Protein AF-A0A3M3A6K7-F1 (afdb_monomer)

Sequence (88 aa):
MAAAQDQSLRVAADLQNVRRRAEQDVEKAHKFALEKFAGDLLPIIDSLERGLDLSNPDDESIRPMREGIELTLKMFQDTLKRYQLEAI

Foldseek 3Di:
DVVVVVVVVVVVVVVVVVVVVVVVVVVVCVLCVCVVVVVVCVVVLVVLVVVLVPDDCPDPVCVVVSVVSVVVSVVVQVVCVVVVHDDD

Radius of gyration: 25.83 Å; Cα contacts (8 Å, |Δi|>4): 16; chains: 1; bounding box: 55×18×73 Å

Structure (mmCIF, N/CA/C/O backbone):
data_AF-A0A3M3A6K7-F1
#
_entry.id   AF-A0A3M3A6K7-F1
#
loop_
_atom_site.group_PDB
_atom_site.id
_atom_site.type_symbol
_atom_site.label_atom_id
_atom_site.label_alt_id
_atom_site.label_comp_id
_atom_site.label_asym_id
_atom_site.label_entity_id
_atom_site.label_seq_id
_atom_site.pdbx_PDB_ins_code
_atom_site.Cartn_x
_atom_site.Cartn_y
_atom_site.Cartn_z
_atom_site.occupancy
_atom_site.B_iso_or_equiv
_atom_site.auth_seq_id
_atom_site.auth_comp_id
_atom_site.auth_asym_id
_atom_site.auth_atom_id
_atom_site.pdbx_PDB_model_num
ATOM 1 N N . MET A 1 1 ? -33.861 4.208 49.344 1.00 63.94 1 MET A N 1
ATOM 2 C CA . MET A 1 1 ? -32.380 4.216 49.412 1.00 63.94 1 MET A CA 1
ATOM 3 C C . MET A 1 1 ? -31.760 3.116 48.547 1.00 63.94 1 MET A C 1
ATOM 5 O O . MET A 1 1 ? -30.935 3.455 47.713 1.00 63.94 1 MET A O 1
ATOM 9 N N . ALA A 1 2 ? -32.206 1.854 48.636 1.00 75.56 2 ALA A N 1
ATOM 10 C CA . ALA A 1 2 ? -31.670 0.748 47.821 1.00 75.56 2 ALA A CA 1
ATOM 11 C C . ALA A 1 2 ? -31.778 0.952 46.290 1.00 75.56 2 ALA A C 1
ATOM 13 O O . ALA A 1 2 ? -30.808 0.733 45.576 1.00 75.56 2 ALA A O 1
ATOM 14 N N . ALA A 1 3 ? -32.910 1.457 45.783 1.00 81.44 3 ALA A N 1
ATOM 15 C CA . ALA A 1 3 ? -33.093 1.699 44.344 1.00 81.44 3 ALA A CA 1
ATOM 16 C C . ALA A 1 3 ? -32.132 2.759 43.762 1.00 81.44 3 ALA A C 1
ATOM 18 O O . ALA A 1 3 ? -31.674 2.623 42.635 1.00 81.44 3 ALA A O 1
ATOM 19 N N . ALA A 1 4 ? -31.781 3.789 44.541 1.00 83.19 4 ALA A N 1
ATOM 20 C CA . ALA A 1 4 ? -30.845 4.832 44.112 1.00 83.19 4 ALA A CA 1
ATOM 21 C C . ALA A 1 4 ? -29.390 4.330 44.086 1.00 83.19 4 ALA A C 1
ATOM 23 O O . ALA A 1 4 ? -28.602 4.756 43.242 1.00 83.19 4 ALA A O 1
ATOM 24 N N . GLN A 1 5 ? -29.039 3.401 44.984 1.00 85.19 5 GLN A N 1
ATOM 25 C CA . GLN A 1 5 ? -27.736 2.735 44.986 1.00 85.19 5 GLN A CA 1
ATOM 26 C C . GLN A 1 5 ? -27.611 1.742 43.822 1.00 85.19 5 GLN A C 1
ATOM 28 O O . GLN A 1 5 ? -26.594 1.771 43.136 1.00 85.19 5 GLN A O 1
ATOM 33 N N . ASP A 1 6 ? -28.648 0.940 43.544 1.00 88.19 6 ASP A N 1
ATOM 34 C CA . ASP A 1 6 ? -28.685 0.056 42.364 1.00 88.19 6 ASP A CA 1
ATOM 35 C C . ASP A 1 6 ? -28.569 0.858 41.062 1.00 88.19 6 ASP A C 1
ATOM 37 O O . ASP A 1 6 ? -27.761 0.538 40.192 1.00 88.19 6 ASP A O 1
ATOM 41 N N . GLN A 1 7 ? -29.304 1.970 40.963 1.00 90.06 7 GLN A N 1
ATOM 42 C CA . GLN A 1 7 ? -29.227 2.865 39.812 1.00 90.06 7 GLN A CA 1
ATOM 43 C C . GLN A 1 7 ? -27.831 3.479 39.653 1.00 90.06 7 GLN A C 1
ATOM 45 O O . GLN A 1 7 ? -27.297 3.497 38.548 1.00 90.06 7 GLN A O 1
ATOM 50 N N . SER A 1 8 ? -27.212 3.936 40.745 1.00 89.50 8 SER A N 1
ATOM 51 C CA . SER A 1 8 ? -25.851 4.492 40.718 1.00 89.50 8 SER A CA 1
ATOM 52 C C . SER A 1 8 ? -24.810 3.455 40.284 1.00 89.50 8 SER A C 1
ATOM 54 O O . SER A 1 8 ? -23.943 3.762 39.469 1.00 89.50 8 SER A O 1
ATOM 56 N N . LEU A 1 9 ? -24.914 2.217 40.780 1.00 90.62 9 LEU A N 1
ATOM 57 C CA . LEU A 1 9 ? -24.041 1.105 40.390 1.00 90.62 9 LEU A CA 1
ATOM 58 C C . LEU A 1 9 ? -24.206 0.746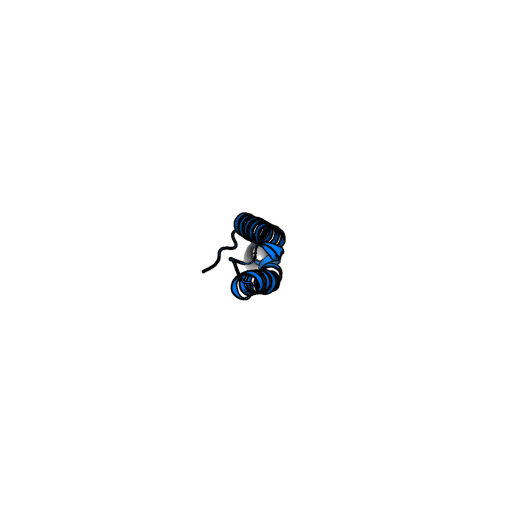 38.912 1.00 90.62 9 LEU A C 1
ATOM 60 O O . LEU A 1 9 ? -23.213 0.534 38.217 1.00 90.62 9 LEU A O 1
ATOM 64 N N . ARG A 1 10 ? -25.447 0.722 38.417 1.00 91.44 10 ARG A N 1
ATOM 65 C CA . ARG A 1 10 ? -25.737 0.427 37.012 1.00 91.44 10 ARG A CA 1
ATOM 66 C C . ARG A 1 10 ? -25.190 1.514 36.088 1.00 91.44 10 ARG A C 1
ATOM 68 O O . ARG A 1 10 ? -24.498 1.195 35.130 1.00 91.44 10 ARG A O 1
ATOM 75 N N . VAL A 1 11 ? -25.385 2.787 36.438 1.00 92.75 11 VAL A N 1
ATOM 76 C CA . VAL A 1 11 ? -24.807 3.921 35.697 1.00 92.75 11 VAL A CA 1
ATOM 77 C C . VAL A 1 11 ? -23.277 3.869 35.703 1.00 92.75 11 VAL A C 1
ATOM 79 O O . VAL A 1 11 ? -22.654 4.089 34.667 1.00 92.75 11 VAL A O 1
ATOM 82 N N . ALA A 1 12 ? -22.650 3.535 36.834 1.00 92.88 12 ALA A N 1
ATOM 83 C CA . ALA A 1 12 ? -21.198 3.374 36.904 1.00 92.88 12 ALA A CA 1
ATOM 84 C C . ALA A 1 12 ? -20.694 2.235 35.996 1.00 92.88 12 ALA A C 1
ATOM 86 O O . ALA A 1 12 ? -19.684 2.397 35.307 1.00 92.88 12 ALA A O 1
ATOM 87 N N . ALA A 1 13 ? -21.415 1.112 35.951 1.00 93.94 13 ALA A N 1
ATOM 88 C CA . ALA A 1 13 ? -21.106 -0.004 35.061 1.00 93.94 13 ALA A CA 1
ATOM 89 C C . ALA A 1 13 ? -21.275 0.373 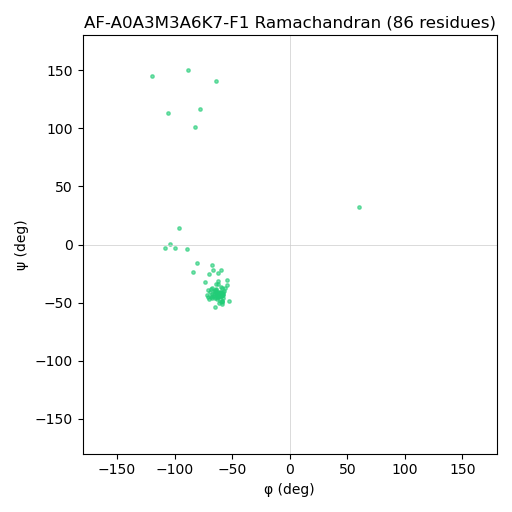33.577 1.00 93.94 13 ALA A C 1
ATOM 91 O O . ALA A 1 13 ? -20.404 0.063 32.761 1.00 93.94 13 ALA A O 1
ATOM 92 N N . ASP A 1 14 ? -22.344 1.092 33.227 1.00 94.69 14 ASP A N 1
ATOM 93 C CA . ASP A 1 14 ? -22.584 1.575 31.864 1.00 94.69 14 ASP A CA 1
ATOM 94 C C . ASP A 1 14 ? -21.478 2.537 31.413 1.00 94.69 14 ASP A C 1
ATOM 96 O O . ASP A 1 14 ? -20.927 2.382 30.321 1.00 94.69 14 ASP A O 1
ATOM 100 N N . LEU A 1 15 ? -21.066 3.468 32.281 1.00 95.00 15 LEU A N 1
ATOM 101 C CA . LEU A 1 15 ? -19.944 4.374 32.020 1.00 95.00 15 LEU A CA 1
ATOM 102 C C . LEU A 1 15 ? -18.630 3.615 31.800 1.00 95.00 15 LEU A C 1
ATOM 104 O O . LEU A 1 15 ? -17.883 3.930 30.872 1.00 95.00 15 LEU A O 1
ATOM 108 N N . GLN A 1 16 ? -18.350 2.590 32.609 1.00 95.88 16 GLN A N 1
ATOM 109 C CA . GLN A 1 16 ? -17.156 1.761 32.439 1.00 95.88 16 GLN A CA 1
ATOM 110 C C . GLN A 1 16 ? -17.181 0.990 31.110 1.00 95.88 16 GLN A C 1
ATOM 112 O O . GLN A 1 16 ? -16.152 0.877 30.441 1.00 95.88 16 GLN A O 1
ATOM 117 N N . ASN A 1 17 ? -18.348 0.487 30.701 1.00 96.38 17 ASN A N 1
ATOM 118 C CA . ASN A 1 17 ? -18.516 -0.210 29.428 1.00 96.38 17 ASN A CA 1
ATOM 119 C C . ASN A 1 17 ? -18.334 0.727 28.228 1.00 96.38 17 ASN A C 1
ATOM 121 O O . ASN A 1 17 ? -17.646 0.359 27.275 1.00 96.38 17 ASN A O 1
ATOM 125 N N . VAL A 1 18 ? -18.893 1.939 28.286 1.00 96.25 18 VAL A N 1
ATOM 126 C CA . VAL A 1 18 ? -18.707 2.965 27.247 1.00 96.25 18 VAL A CA 1
ATOM 127 C C . VAL A 1 18 ? -17.239 3.358 27.136 1.00 96.25 18 VAL A C 1
ATOM 129 O O . VAL A 1 18 ? -16.705 3.387 26.030 1.00 96.25 18 VAL A O 1
ATOM 132 N N . ARG A 1 19 ? -16.559 3.584 28.266 1.00 95.75 19 ARG A N 1
ATOM 133 C CA . ARG A 1 19 ? -15.126 3.900 28.281 1.00 95.75 19 ARG A CA 1
ATOM 134 C C . ARG A 1 19 ? -14.292 2.794 27.633 1.00 95.75 19 ARG A C 1
ATOM 136 O O . ARG A 1 19 ? -13.502 3.083 26.742 1.00 95.75 19 ARG A O 1
ATOM 143 N N . ARG A 1 20 ? -14.511 1.533 28.024 1.00 96.19 20 ARG A N 1
ATOM 144 C CA . ARG A 1 20 ? -13.793 0.381 27.450 1.00 96.19 20 ARG A CA 1
ATOM 145 C C . ARG A 1 20 ? -14.025 0.264 25.942 1.00 96.19 20 ARG A C 1
ATOM 147 O O . ARG A 1 20 ? -13.097 -0.038 25.203 1.00 96.19 20 ARG A O 1
ATOM 154 N N . ARG A 1 21 ? -15.259 0.501 25.481 1.00 95.94 21 ARG A N 1
ATOM 155 C CA . ARG A 1 21 ? -15.586 0.490 24.049 1.00 95.94 21 ARG A CA 1
ATOM 156 C C . ARG A 1 21 ? -14.866 1.613 23.303 1.00 95.94 21 ARG A C 1
ATOM 158 O O . ARG A 1 21 ? -14.265 1.347 22.273 1.00 95.94 21 ARG A O 1
ATOM 165 N N . ALA A 1 22 ? -14.873 2.829 23.845 1.00 95.19 22 ALA A N 1
ATOM 166 C CA . ALA A 1 22 ? -14.182 3.962 23.238 1.00 95.19 22 ALA A CA 1
ATOM 167 C C . ALA A 1 22 ? -12.667 3.718 23.123 1.00 95.19 22 ALA A C 1
ATOM 169 O O . ALA A 1 22 ? -12.085 3.994 22.079 1.00 95.19 22 ALA 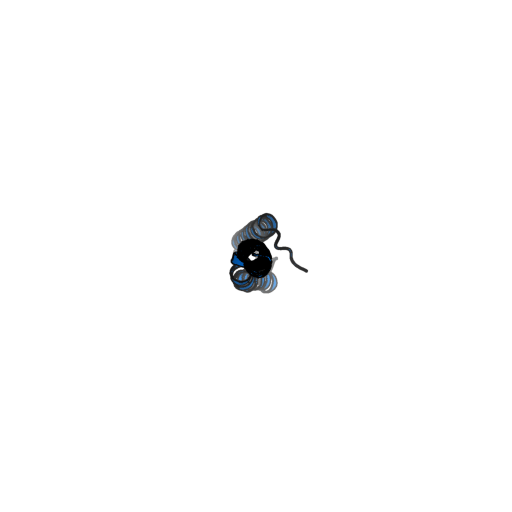A O 1
ATOM 170 N N 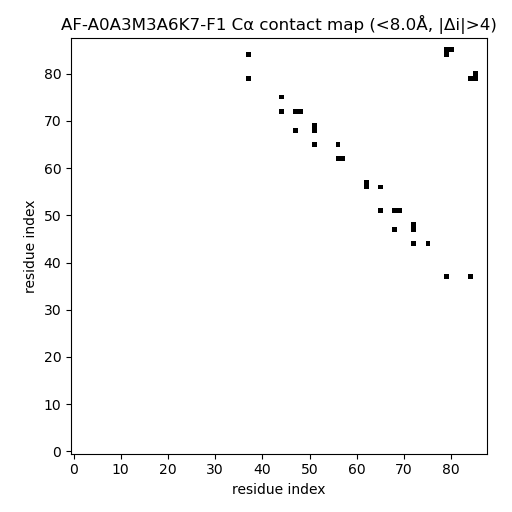. GLU A 1 23 ? -12.039 3.147 24.156 1.00 95.56 23 GLU A N 1
ATOM 171 C CA . GLU A 1 23 ? -10.619 2.765 24.129 1.00 95.56 23 GLU A CA 1
ATOM 172 C C . GLU A 1 23 ? -10.333 1.747 23.006 1.00 95.56 23 GLU A C 1
ATOM 174 O O . GLU A 1 23 ? -9.393 1.932 22.233 1.00 95.56 23 GLU A O 1
ATOM 179 N N . GLN A 1 24 ? -11.190 0.732 22.842 1.00 95.00 24 GLN A N 1
ATOM 180 C CA . GLN A 1 24 ? -11.069 -0.257 21.762 1.00 95.00 24 GLN A CA 1
ATOM 181 C C . GLN A 1 24 ? -11.282 0.339 20.366 1.00 95.00 24 GLN A C 1
ATOM 183 O O . GLN A 1 24 ? -10.597 -0.051 19.421 1.00 95.00 24 GLN A O 1
ATOM 188 N N . ASP A 1 25 ? -12.238 1.252 20.206 1.00 93.31 25 ASP A N 1
ATOM 189 C CA . ASP A 1 25 ? -12.522 1.879 18.913 1.00 93.31 25 ASP A CA 1
ATOM 190 C C . ASP A 1 25 ? -11.373 2.803 18.485 1.00 93.31 25 ASP A C 1
ATOM 192 O O . ASP A 1 25 ? -10.987 2.797 17.317 1.00 93.31 25 ASP A O 1
ATOM 196 N N . VAL A 1 26 ? -10.767 3.528 19.433 1.00 93.12 26 VAL A N 1
ATOM 197 C CA . VAL A 1 26 ? -9.557 4.331 19.199 1.00 93.12 26 VAL A CA 1
ATOM 198 C C . VAL A 1 26 ? -8.383 3.437 18.800 1.00 93.12 26 VAL A C 1
ATOM 200 O O . VAL A 1 26 ? -7.718 3.711 17.803 1.00 93.12 26 VAL A O 1
ATOM 203 N N . GLU A 1 27 ? -8.150 2.339 19.520 1.00 90.12 27 GLU A N 1
ATOM 204 C CA . GLU A 1 27 ? -7.083 1.387 19.192 1.00 90.12 27 GLU A CA 1
ATOM 205 C C . GLU A 1 27 ? -7.262 0.790 17.787 1.00 90.12 27 GLU A C 1
ATOM 207 O O . GLU A 1 27 ? -6.319 0.760 16.994 1.00 90.12 27 GLU A O 1
ATOM 212 N N . LYS A 1 28 ? -8.489 0.385 17.432 1.00 88.44 28 LYS A N 1
ATOM 213 C CA . LYS A 1 28 ? -8.817 -0.093 16.081 1.00 88.44 28 LYS A CA 1
ATOM 214 C C . LYS A 1 28 ? -8.604 0.988 15.031 1.00 88.44 28 LYS A C 1
ATOM 216 O O . LYS A 1 28 ? -8.008 0.702 13.998 1.00 88.44 28 LYS A O 1
ATOM 221 N N . ALA A 1 29 ? -9.062 2.212 15.281 1.00 88.00 29 ALA A N 1
ATOM 222 C CA . ALA A 1 29 ? -8.871 3.318 14.354 1.00 88.00 29 ALA A CA 1
ATOM 223 C C . ALA A 1 29 ? -7.381 3.562 14.096 1.00 88.00 29 ALA A C 1
ATOM 225 O O . ALA A 1 29 ? -6.988 3.682 12.944 1.00 88.00 29 ALA A O 1
ATOM 226 N N . HIS A 1 30 ? -6.535 3.539 15.130 1.00 84.62 30 HIS A N 1
ATOM 227 C CA . HIS A 1 30 ? -5.086 3.641 14.958 1.00 84.62 30 HIS A CA 1
ATOM 228 C C . HIS A 1 30 ? -4.499 2.470 14.170 1.00 84.62 30 HIS A C 1
ATOM 230 O O . HIS A 1 30 ? -3.677 2.690 13.282 1.00 84.62 30 HIS A O 1
ATOM 236 N N . LYS A 1 31 ? -4.932 1.240 14.463 1.00 81.44 31 LYS A N 1
ATOM 237 C CA . LYS A 1 31 ? -4.437 0.037 13.786 1.00 81.44 31 LYS A CA 1
ATOM 238 C C . LYS A 1 31 ? -4.794 0.008 12.297 1.00 81.44 31 LYS A C 1
ATOM 240 O O . LYS A 1 31 ? -3.964 -0.387 11.487 1.00 81.44 31 LYS A O 1
ATOM 245 N N . PHE A 1 32 ? -6.005 0.431 11.939 1.00 83.56 32 PHE A N 1
ATOM 246 C CA . PHE A 1 32 ? -6.536 0.328 10.575 1.00 83.56 32 PHE A CA 1
ATOM 247 C C . PHE A 1 32 ? -6.540 1.659 9.806 1.00 83.56 32 PHE A C 1
ATOM 249 O O . PHE A 1 32 ? -6.926 1.689 8.639 1.00 83.56 32 PHE A O 1
ATOM 256 N N . ALA A 1 33 ? -6.066 2.760 10.405 1.00 84.94 33 ALA A N 1
ATOM 257 C CA . ALA A 1 33 ? -6.021 4.081 9.763 1.00 84.94 33 ALA A CA 1
ATOM 258 C C . ALA A 1 33 ? -5.275 4.075 8.421 1.00 84.94 33 ALA A C 1
ATOM 260 O O . ALA A 1 33 ? -5.644 4.812 7.508 1.00 84.94 33 ALA A O 1
ATOM 261 N N . LEU A 1 34 ? -4.230 3.253 8.305 1.00 83.12 34 LEU A N 1
ATOM 262 C CA . LEU A 1 34 ? -3.388 3.177 7.112 1.00 83.12 34 LEU A CA 1
ATOM 263 C C . LEU A 1 34 ? -3.727 1.999 6.198 1.00 83.12 34 LEU A C 1
ATOM 265 O O . LEU A 1 34 ? -3.138 1.908 5.131 1.00 83.12 34 LEU A O 1
ATOM 269 N N . GLU A 1 35 ? -4.670 1.127 6.563 1.00 86.25 35 GLU A N 1
ATOM 270 C CA . GLU A 1 35 ? -4.961 -0.095 5.800 1.00 86.25 35 GLU A CA 1
ATOM 271 C C . GLU A 1 35 ? -5.429 0.224 4.377 1.00 86.25 35 GLU A C 1
ATOM 273 O O . GLU A 1 35 ? -4.864 -0.268 3.404 1.00 86.25 35 GLU A O 1
ATOM 278 N N . LYS A 1 36 ? -6.415 1.119 4.243 1.00 86.81 36 LYS A N 1
ATOM 279 C CA . LYS A 1 36 ? -6.922 1.526 2.928 1.00 86.81 36 LYS A CA 1
ATOM 280 C C . LYS A 1 36 ? -5.846 2.224 2.096 1.00 86.81 36 LYS A C 1
ATOM 282 O O . LYS A 1 36 ? -5.691 1.924 0.920 1.00 86.81 36 LYS A O 1
ATOM 287 N N . PHE A 1 37 ? -5.091 3.125 2.723 1.00 86.56 37 PHE A N 1
ATOM 288 C CA . PHE A 1 37 ? -4.005 3.842 2.060 1.00 86.56 37 PHE A CA 1
ATOM 289 C C . PHE A 1 37 ? -2.916 2.880 1.568 1.00 86.56 37 PHE A C 1
ATOM 291 O O . PHE A 1 37 ? -2.480 2.979 0.430 1.00 86.56 37 PHE A O 1
ATOM 298 N N . ALA A 1 38 ? -2.521 1.916 2.398 1.00 87.69 38 ALA A N 1
ATOM 299 C CA . ALA A 1 38 ? -1.588 0.860 2.033 1.00 87.69 38 ALA A CA 1
ATOM 300 C C . ALA A 1 38 ? -2.111 -0.013 0.887 1.00 87.69 38 ALA A C 1
ATOM 302 O O . ALA A 1 38 ? -1.354 -0.329 -0.025 1.00 87.69 38 ALA A O 1
ATOM 303 N N . GLY A 1 39 ? -3.400 -0.360 0.908 1.00 88.44 39 GLY A N 1
ATOM 304 C CA . GLY A 1 39 ? -4.054 -1.077 -0.185 1.00 88.44 39 GLY A CA 1
ATOM 305 C C . GLY A 1 39 ? -3.974 -0.318 -1.511 1.00 88.44 39 GLY A C 1
ATOM 306 O O . GLY A 1 39 ? -3.627 -0.910 -2.529 1.00 88.44 39 GLY A O 1
ATOM 307 N N . ASP A 1 40 ? -4.194 0.999 -1.491 1.00 91.50 40 ASP A N 1
ATOM 308 C CA . ASP A 1 40 ? -4.104 1.860 -2.680 1.00 91.50 40 ASP A CA 1
ATOM 309 C C . ASP A 1 40 ? -2.663 1.993 -3.225 1.00 91.50 40 ASP A C 1
ATOM 311 O O . ASP A 1 40 ? -2.467 2.380 -4.378 1.00 91.50 40 ASP A O 1
ATOM 315 N N . LEU A 1 41 ? -1.644 1.655 -2.424 1.00 91.06 41 LEU A N 1
ATOM 316 C CA . LEU A 1 41 ? -0.236 1.648 -2.832 1.00 91.06 41 LEU A CA 1
ATOM 317 C C . LEU A 1 41 ? 0.195 0.349 -3.535 1.00 91.06 41 LEU A C 1
ATOM 319 O O . LEU A 1 41 ? 1.157 0.384 -4.303 1.00 91.06 41 LEU A O 1
ATOM 323 N N . LEU A 1 42 ? -0.496 -0.777 -3.317 1.00 90.44 42 LEU A N 1
ATOM 324 C CA . LEU A 1 42 ? -0.135 -2.072 -3.920 1.00 90.44 42 LEU A CA 1
ATOM 325 C C . LEU A 1 42 ? -0.120 -2.047 -5.460 1.00 90.44 42 LEU A C 1
ATOM 327 O O . LEU A 1 42 ? 0.873 -2.490 -6.035 1.00 90.44 42 LEU A O 1
ATOM 331 N N . PRO A 1 43 ? -1.102 -1.434 -6.156 1.00 94.06 43 PRO A N 1
ATOM 332 C CA . PRO A 1 43 ? -1.074 -1.350 -7.616 1.00 94.06 43 PRO A CA 1
ATOM 333 C C . PRO A 1 43 ? 0.149 -0.610 -8.177 1.00 94.06 43 PRO A C 1
ATOM 335 O O . PRO A 1 43 ? 0.499 -0.794 -9.344 1.00 94.06 43 PRO A O 1
ATOM 338 N N . ILE A 1 44 ? 0.799 0.247 -7.377 1.00 93.69 44 ILE A N 1
ATOM 339 C CA . ILE A 1 44 ? 2.032 0.935 -7.779 1.00 93.69 44 ILE A CA 1
ATOM 340 C C . ILE A 1 44 ? 3.186 -0.068 -7.836 1.00 93.69 44 ILE A C 1
ATOM 342 O O . ILE A 1 44 ? 3.919 -0.073 -8.821 1.00 93.69 44 ILE A O 1
ATOM 346 N N . ILE A 1 45 ? 3.314 -0.936 -6.828 1.00 93.94 45 ILE A N 1
ATOM 347 C CA . ILE A 1 45 ? 4.293 -2.032 -6.821 1.00 93.94 45 ILE A CA 1
ATOM 348 C C . ILE A 1 45 ? 4.056 -2.950 -8.019 1.00 93.94 45 ILE A C 1
ATOM 350 O O . ILE A 1 45 ? 4.973 -3.124 -8.820 1.00 93.94 45 ILE A O 1
ATOM 354 N N . ASP A 1 46 ? 2.817 -3.413 -8.209 1.00 94.31 46 ASP A N 1
ATOM 355 C CA . ASP A 1 46 ? 2.453 -4.294 -9.327 1.00 94.31 46 ASP A CA 1
ATOM 356 C C . ASP A 1 46 ? 2.812 -3.670 -10.685 1.00 94.31 46 ASP A C 1
ATOM 358 O O . ASP A 1 46 ? 3.239 -4.349 -11.620 1.00 94.31 46 ASP A O 1
ATOM 362 N N . SER A 1 47 ? 2.638 -2.350 -10.813 1.00 96.06 47 SER A N 1
ATOM 363 C CA . SER A 1 47 ? 2.964 -1.616 -12.039 1.00 96.06 47 SER A CA 1
ATOM 364 C C . SER A 1 47 ? 4.472 -1.511 -12.273 1.00 96.06 47 SER A C 1
ATOM 366 O O . SER A 1 47 ? 4.912 -1.622 -13.419 1.00 96.06 47 SER A O 1
ATOM 368 N N . LEU A 1 48 ? 5.265 -1.304 -11.216 1.00 95.81 48 LEU A N 1
ATOM 369 C CA . LEU A 1 48 ? 6.728 -1.269 -11.304 1.00 95.81 48 LEU A CA 1
ATOM 370 C C . LEU A 1 48 ? 7.292 -2.650 -11.657 1.00 95.81 48 LEU A C 1
ATOM 372 O O . LEU A 1 48 ? 8.116 -2.751 -12.565 1.00 95.81 48 LEU A O 1
ATOM 376 N N . GLU A 1 49 ? 6.806 -3.704 -10.998 1.00 95.56 49 GLU A N 1
ATOM 377 C CA . GLU A 1 49 ? 7.169 -5.099 -11.282 1.00 95.56 49 GLU A CA 1
ATOM 378 C C . GLU A 1 49 ? 6.825 -5.466 -12.726 1.00 95.56 49 GLU A C 1
ATOM 380 O O . GLU A 1 49 ? 7.692 -5.892 -13.486 1.00 95.56 49 GLU A O 1
ATOM 385 N N . ARG A 1 50 ? 5.601 -5.156 -13.171 1.00 97.00 50 ARG A N 1
ATOM 386 C CA . ARG A 1 50 ? 5.190 -5.369 -14.564 1.00 97.00 50 ARG A CA 1
ATOM 387 C C . ARG A 1 50 ? 6.068 -4.610 -15.562 1.00 97.00 50 ARG A C 1
ATOM 389 O O . ARG A 1 50 ? 6.340 -5.121 -16.646 1.00 97.00 50 ARG A O 1
ATOM 396 N N . GLY A 1 51 ? 6.497 -3.391 -15.236 1.00 95.94 51 GLY A N 1
ATOM 397 C CA . GLY A 1 51 ? 7.413 -2.620 -16.081 1.00 95.94 51 GLY A CA 1
ATOM 398 C C . GLY A 1 51 ? 8.785 -3.285 -16.229 1.00 95.94 51 GLY A C 1
ATOM 399 O O . GLY A 1 51 ? 9.360 -3.290 -17.322 1.00 95.94 51 GLY A O 1
ATOM 400 N N . LEU A 1 52 ? 9.295 -3.887 -15.152 1.00 96.06 52 LEU A N 1
ATOM 401 C CA . LEU A 1 52 ? 10.533 -4.668 -15.173 1.00 96.06 52 LEU A CA 1
ATOM 402 C C . LEU A 1 52 ? 10.372 -5.977 -15.955 1.00 96.06 52 LEU A C 1
ATOM 404 O O . LEU A 1 52 ? 11.259 -6.313 -16.738 1.00 96.06 52 LEU A O 1
ATOM 408 N N . ASP A 1 53 ? 9.243 -6.667 -15.810 1.00 96.31 53 ASP A N 1
ATOM 409 C CA . ASP A 1 53 ? 8.964 -7.927 -16.512 1.00 96.31 53 ASP A CA 1
ATOM 410 C C . ASP A 1 53 ? 8.803 -7.742 -18.026 1.00 96.31 53 ASP A C 1
ATOM 412 O O . ASP A 1 53 ? 9.232 -8.581 -18.816 1.00 96.31 53 ASP A O 1
ATOM 416 N N . LEU A 1 54 ? 8.178 -6.638 -18.449 1.00 96.31 54 LEU A N 1
ATOM 417 C CA . LEU A 1 54 ? 7.943 -6.341 -19.866 1.00 96.31 54 LEU A CA 1
ATOM 418 C C . LEU A 1 54 ? 9.162 -5.749 -20.579 1.00 96.31 54 LEU A C 1
ATOM 420 O O . LEU A 1 54 ? 9.176 -5.687 -21.810 1.00 96.31 54 LEU A O 1
ATOM 424 N N . SER A 1 55 ? 10.163 -5.271 -19.840 1.00 94.56 55 SER A N 1
ATOM 425 C CA . SER A 1 55 ? 11.376 -4.716 -20.439 1.00 94.56 55 SER A CA 1
ATOM 426 C C . SER A 1 55 ? 12.430 -5.798 -20.681 1.00 94.56 55 SER A C 1
ATOM 428 O O . SER A 1 55 ? 12.502 -6.794 -19.968 1.00 94.56 55 SER A O 1
ATOM 430 N N . ASN A 1 56 ? 13.264 -5.603 -21.706 1.00 94.88 56 ASN A N 1
ATOM 431 C CA . ASN A 1 56 ? 14.327 -6.545 -22.045 1.00 94.88 56 ASN A CA 1
ATOM 432 C C . ASN A 1 56 ? 15.531 -6.371 -21.089 1.00 94.88 56 ASN A C 1
ATOM 434 O O . ASN A 1 56 ? 16.153 -5.308 -21.121 1.00 94.88 56 ASN A O 1
ATOM 438 N N . PRO A 1 57 ? 15.896 -7.371 -20.264 1.00 91.75 57 PRO A N 1
ATOM 439 C CA . PRO A 1 57 ? 17.038 -7.264 -19.351 1.00 91.75 57 PRO A CA 1
ATOM 440 C C . PRO A 1 57 ? 18.394 -7.182 -20.073 1.00 91.75 57 PRO A C 1
ATOM 442 O O . PRO A 1 57 ? 19.353 -6.650 -19.512 1.00 91.75 57 PRO A O 1
ATOM 445 N N . ASP A 1 58 ? 18.464 -7.655 -21.319 1.00 94.62 58 ASP A N 1
ATOM 446 C CA . ASP A 1 58 ? 19.694 -7.676 -22.117 1.00 94.62 58 ASP A CA 1
ATOM 447 C C . ASP A 1 58 ? 19.895 -6.391 -22.944 1.00 94.62 58 ASP A C 1
ATOM 449 O O . ASP A 1 58 ? 20.920 -6.226 -23.607 1.00 94.62 58 ASP A O 1
ATOM 453 N N . ASP A 1 59 ? 18.933 -5.461 -22.920 1.00 96.62 59 ASP A N 1
ATOM 454 C CA . ASP A 1 59 ? 19.042 -4.181 -23.622 1.00 96.62 59 ASP A CA 1
ATOM 455 C C . ASP A 1 59 ? 19.847 -3.162 -22.795 1.00 96.62 59 ASP A C 1
ATOM 457 O O . ASP A 1 59 ? 19.358 -2.522 -21.860 1.00 96.62 59 ASP A O 1
ATOM 461 N N . GLU A 1 60 ? 21.113 -2.994 -23.181 1.00 96.25 60 GLU A N 1
ATOM 462 C CA . GLU A 1 60 ? 22.062 -2.040 -22.595 1.00 96.25 60 GLU A CA 1
ATOM 463 C C . GLU A 1 60 ? 21.546 -0.594 -22.575 1.00 96.25 60 GLU A C 1
ATOM 465 O O . GLU A 1 60 ? 21.892 0.173 -21.676 1.00 96.25 60 GLU A O 1
ATOM 470 N N . SER A 1 61 ? 20.702 -0.202 -23.538 1.00 97.38 61 SER A N 1
ATOM 471 C CA . SER A 1 61 ? 20.213 1.177 -23.642 1.00 97.38 61 SER A CA 1
ATOM 472 C C . SER A 1 61 ? 19.248 1.553 -22.515 1.00 97.38 61 SER A C 1
ATOM 474 O O . SER A 1 61 ? 19.155 2.727 -22.149 1.00 97.38 61 SER A O 1
ATOM 476 N N . ILE A 1 62 ? 18.571 0.561 -21.925 1.00 96.50 62 ILE A N 1
ATOM 477 C CA . ILE A 1 62 ? 17.603 0.757 -20.839 1.00 96.50 62 ILE A CA 1
ATOM 478 C C . ILE A 1 62 ? 18.111 0.264 -19.482 1.00 96.50 62 ILE A C 1
ATOM 480 O O . ILE A 1 62 ? 17.419 0.445 -18.478 1.00 96.50 62 ILE A O 1
ATOM 484 N N . ARG A 1 63 ? 19.312 -0.325 -19.412 1.00 96.19 63 ARG A N 1
ATOM 485 C CA . ARG A 1 63 ? 19.876 -0.863 -18.163 1.00 96.19 63 ARG A CA 1
ATOM 486 C C . ARG A 1 63 ? 19.880 0.153 -17.006 1.00 96.19 63 ARG A C 1
ATOM 488 O O . ARG A 1 63 ? 19.342 -0.193 -15.956 1.00 96.19 63 ARG A O 1
ATOM 495 N N . PRO A 1 64 ? 20.343 1.412 -17.169 1.00 96.94 64 PRO A N 1
ATOM 496 C CA . PRO A 1 64 ? 20.320 2.386 -16.071 1.00 96.94 64 PRO A CA 1
ATOM 497 C C . PRO A 1 64 ? 18.904 2.711 -15.571 1.00 96.94 64 PRO A C 1
ATOM 499 O O . PRO A 1 64 ? 18.689 2.946 -14.383 1.00 96.94 64 PRO A O 1
ATOM 502 N N . MET A 1 65 ? 17.918 2.715 -16.474 1.00 96.19 65 MET A N 1
ATOM 503 C CA . MET A 1 65 ? 16.513 2.917 -16.114 1.00 96.19 65 MET A CA 1
ATOM 504 C C . MET A 1 65 ? 15.979 1.722 -15.317 1.00 96.19 65 MET A C 1
ATOM 506 O O . MET A 1 65 ? 15.328 1.928 -14.294 1.00 96.19 65 MET A O 1
ATOM 510 N N . ARG A 1 66 ? 16.268 0.488 -15.756 1.00 96.88 66 ARG A N 1
ATOM 511 C CA . ARG A 1 66 ? 15.870 -0.736 -15.043 1.00 96.88 66 ARG A CA 1
ATOM 512 C C . ARG A 1 66 ? 16.434 -0.768 -13.623 1.00 96.88 66 ARG A C 1
ATOM 514 O O . ARG A 1 66 ? 15.666 -0.942 -12.684 1.00 96.88 66 ARG A O 1
ATOM 521 N N . GLU A 1 67 ? 17.729 -0.500 -13.460 1.00 96.25 67 GLU A N 1
ATOM 522 C CA . GLU A 1 67 ? 18.384 -0.431 -12.143 1.00 96.25 67 GLU A CA 1
ATOM 523 C C . GLU A 1 67 ? 17.728 0.617 -11.227 1.00 96.25 67 GLU A C 1
ATOM 525 O O . GLU A 1 67 ? 17.508 0.377 -10.038 1.00 96.25 67 GLU A O 1
ATOM 530 N N . GLY A 1 68 ? 17.356 1.779 -11.777 1.00 97.25 68 GLY A N 1
ATOM 531 C CA . GLY A 1 68 ? 16.640 2.815 -11.031 1.00 97.25 68 GLY A CA 1
ATOM 532 C C . GLY A 1 68 ? 15.242 2.379 -10.573 1.00 97.25 68 GLY A C 1
ATOM 533 O O . GLY A 1 68 ? 14.835 2.677 -9.445 1.00 97.25 68 GLY A O 1
ATOM 534 N N . ILE A 1 69 ? 14.513 1.648 -11.421 1.00 96.62 69 ILE A N 1
ATOM 535 C CA . ILE A 1 69 ? 13.193 1.094 -11.087 1.00 96.62 69 ILE A CA 1
ATOM 536 C C . ILE A 1 69 ? 13.329 0.004 -10.017 1.00 96.62 69 ILE A C 1
ATOM 538 O O . ILE A 1 69 ? 12.585 0.032 -9.040 1.00 96.62 69 ILE A O 1
ATOM 542 N N . GLU A 1 70 ? 14.306 -0.898 -10.137 1.00 96.62 70 GLU A N 1
ATOM 543 C CA . GLU A 1 70 ? 14.593 -1.943 -9.141 1.00 96.62 70 GLU A CA 1
ATOM 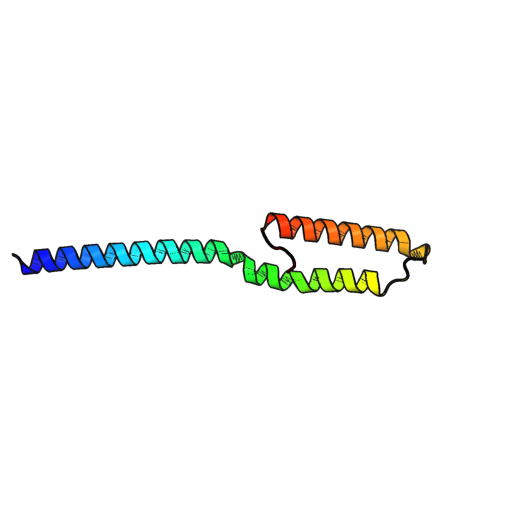544 C C . GLU A 1 70 ? 14.947 -1.347 -7.770 1.00 96.62 70 GLU A C 1
ATOM 546 O O . GLU A 1 70 ? 14.422 -1.780 -6.740 1.00 96.62 70 GLU A O 1
ATOM 551 N N . LEU A 1 71 ? 15.782 -0.302 -7.741 1.00 97.88 71 LEU A N 1
ATOM 552 C CA . LEU A 1 71 ? 16.108 0.411 -6.505 1.00 97.88 71 LEU A CA 1
ATOM 553 C C . LEU A 1 71 ? 14.863 1.057 -5.884 1.00 97.88 71 LEU A C 1
ATOM 555 O O . LEU A 1 71 ? 14.657 0.971 -4.672 1.00 97.88 71 LEU A O 1
ATOM 559 N N . THR A 1 72 ? 14.021 1.678 -6.711 1.00 96.50 72 THR A N 1
ATOM 560 C CA . THR A 1 72 ? 12.772 2.312 -6.267 1.00 96.50 72 THR A CA 1
ATOM 561 C C . THR A 1 72 ? 11.806 1.278 -5.697 1.00 96.50 72 THR A C 1
ATOM 563 O O . THR A 1 72 ? 11.267 1.486 -4.610 1.00 96.50 72 THR A O 1
ATOM 566 N N . LEU A 1 73 ? 11.638 0.140 -6.376 1.00 96.06 73 LEU A N 1
ATOM 567 C CA . LEU A 1 73 ? 10.816 -0.978 -5.918 1.00 96.06 73 LEU A CA 1
ATOM 568 C C . LEU A 1 73 ? 11.302 -1.492 -4.558 1.00 96.06 73 LEU A C 1
ATOM 570 O O . LEU A 1 73 ? 10.507 -1.631 -3.629 1.00 96.06 73 LEU A O 1
ATOM 574 N N . LYS A 1 74 ? 12.617 -1.675 -4.397 1.00 95.75 74 LYS A N 1
ATOM 575 C CA . LYS A 1 74 ? 13.219 -2.073 -3.120 1.00 95.75 74 LYS A CA 1
ATOM 576 C C . LYS A 1 74 ? 12.944 -1.056 -2.010 1.00 95.75 74 LYS A C 1
ATOM 578 O O . LYS A 1 74 ? 12.491 -1.432 -0.932 1.00 95.75 74 LYS A O 1
ATOM 583 N N . MET A 1 75 ? 13.163 0.235 -2.268 1.00 96.19 75 MET A N 1
ATOM 584 C CA . MET A 1 75 ? 12.873 1.304 -1.301 1.00 96.19 75 MET A CA 1
ATOM 585 C C . MET A 1 75 ? 11.391 1.345 -0.908 1.00 96.19 75 MET A C 1
ATOM 587 O O . MET A 1 75 ? 11.062 1.618 0.253 1.00 96.19 75 MET A O 1
ATOM 591 N N . PHE A 1 76 ? 10.498 1.072 -1.859 1.00 94.75 76 PHE A N 1
ATOM 592 C CA . PHE A 1 76 ? 9.062 0.988 -1.622 1.00 94.75 76 PHE A CA 1
ATOM 593 C C . PHE A 1 76 ? 8.739 -0.190 -0.698 1.00 94.75 76 PHE A C 1
ATOM 595 O O . PHE A 1 76 ? 8.136 0.008 0.359 1.00 94.75 76 PHE A O 1
ATOM 602 N N . GLN A 1 77 ? 9.192 -1.397 -1.041 1.00 92.50 77 GLN A N 1
ATOM 603 C CA . GLN A 1 77 ? 8.977 -2.604 -0.238 1.00 92.50 77 GLN A CA 1
ATOM 604 C C . GLN A 1 77 ? 9.546 -2.451 1.181 1.00 92.50 77 GLN A C 1
ATOM 606 O O . GLN A 1 77 ? 8.866 -2.755 2.160 1.00 92.50 77 GLN A O 1
ATOM 611 N N . ASP A 1 78 ? 10.752 -1.894 1.320 1.00 93.94 78 ASP A N 1
ATOM 612 C CA . ASP A 1 78 ? 11.356 -1.596 2.623 1.00 93.94 78 ASP A CA 1
ATOM 613 C C . ASP A 1 78 ? 10.534 -0.571 3.417 1.00 93.94 78 ASP A C 1
ATOM 615 O O . ASP A 1 78 ? 10.503 -0.603 4.649 1.00 93.94 78 ASP A O 1
ATOM 619 N N . THR A 1 79 ? 9.853 0.352 2.733 1.00 92.31 79 THR A N 1
ATOM 620 C CA . THR A 1 79 ? 8.943 1.310 3.368 1.00 92.31 79 THR A CA 1
ATOM 621 C C . THR A 1 79 ? 7.687 0.631 3.888 1.00 92.31 79 THR A C 1
ATOM 623 O O . THR A 1 7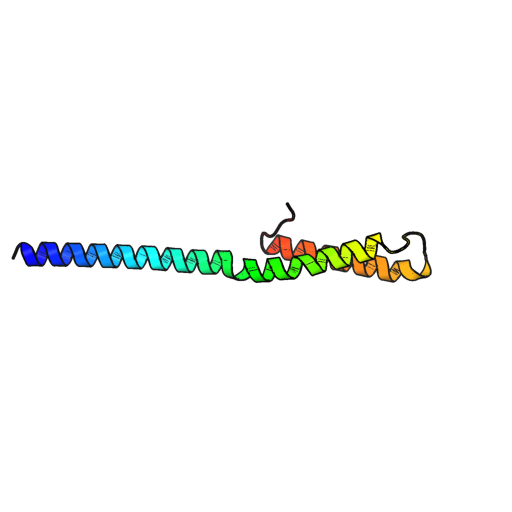9 ? 7.354 0.845 5.051 1.00 92.31 79 THR A O 1
ATOM 626 N N . LEU A 1 80 ? 7.043 -0.231 3.101 1.00 89.56 80 LEU A N 1
ATOM 627 C CA . LEU A 1 80 ? 5.874 -0.996 3.550 1.00 89.56 80 LEU A CA 1
ATOM 628 C C . LEU A 1 80 ? 6.200 -1.905 4.742 1.00 89.56 80 LEU A C 1
ATOM 630 O O . LEU A 1 80 ? 5.466 -1.899 5.732 1.00 89.56 80 LEU A O 1
ATOM 634 N N . LYS A 1 81 ? 7.364 -2.568 4.728 1.00 89.38 81 LYS A N 1
ATOM 635 C CA . LYS A 1 81 ? 7.844 -3.382 5.858 1.00 89.38 81 LYS A CA 1
ATOM 636 C C . LYS A 1 81 ? 7.952 -2.589 7.163 1.00 89.38 81 LYS A C 1
ATOM 638 O O . LYS A 1 81 ? 7.567 -3.092 8.215 1.00 89.38 81 LYS A O 1
ATOM 643 N N . ARG A 1 82 ? 8.410 -1.326 7.128 1.00 89.88 82 ARG A N 1
ATOM 644 C CA . ARG A 1 82 ? 8.455 -0.460 8.331 1.00 89.88 82 ARG A CA 1
ATOM 645 C C . ARG A 1 82 ? 7.070 -0.176 8.920 1.00 89.88 82 ARG A C 1
ATOM 647 O O . ARG A 1 82 ? 6.974 0.104 10.111 1.00 89.88 82 ARG A O 1
ATOM 654 N N . TYR A 1 83 ? 6.019 -0.269 8.109 1.00 86.31 83 TYR A N 1
ATOM 655 C CA . TYR A 1 83 ? 4.623 -0.149 8.532 1.00 86.31 83 TYR A CA 1
ATOM 656 C C . TYR A 1 83 ? 3.948 -1.509 8.784 1.00 86.31 83 TYR A C 1
ATOM 658 O O . TYR A 1 83 ? 2.732 -1.548 8.939 1.00 86.31 83 TYR A O 1
ATOM 666 N N . GLN A 1 84 ? 4.720 -2.603 8.884 1.00 84.06 84 GLN A N 1
ATOM 667 C CA . GLN A 1 84 ? 4.226 -3.971 9.116 1.00 84.06 84 GLN A CA 1
ATOM 668 C C . GLN A 1 84 ? 3.275 -4.467 8.015 1.00 84.06 84 GLN A C 1
ATOM 670 O O . GLN A 1 84 ? 2.345 -5.230 8.271 1.00 84.06 84 GLN A 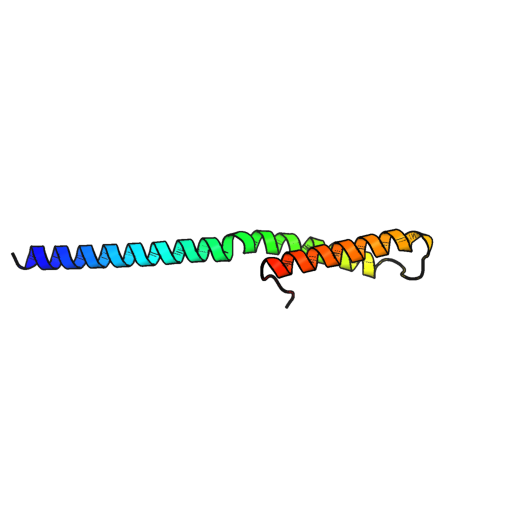O 1
ATOM 675 N N . LEU A 1 85 ? 3.508 -4.014 6.783 1.00 82.00 85 LEU A N 1
ATOM 676 C CA . LEU A 1 85 ? 2.794 -4.454 5.592 1.00 82.00 85 LEU A CA 1
ATOM 677 C C . LEU A 1 85 ? 3.730 -5.356 4.791 1.00 82.00 85 LEU A C 1
ATOM 679 O O . LEU A 1 85 ? 4.752 -4.898 4.276 1.00 82.00 85 LEU A O 1
ATOM 683 N N . GLU A 1 86 ? 3.387 -6.637 4.712 1.00 76.00 86 GLU A N 1
ATO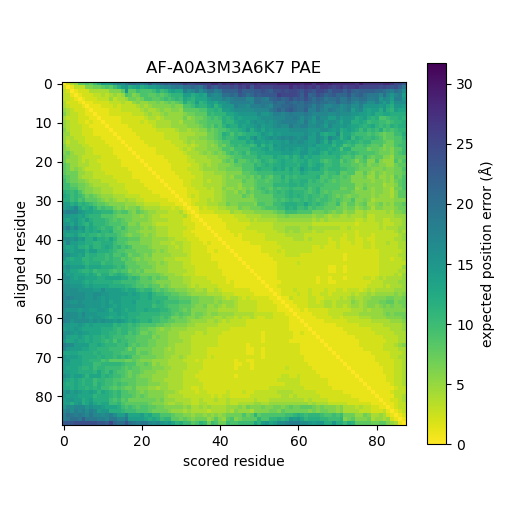M 684 C CA . GLU A 1 86 ? 4.162 -7.651 3.999 1.00 76.00 86 GLU A CA 1
ATOM 685 C C . GLU A 1 86 ? 3.309 -8.274 2.892 1.00 76.00 86 GLU A C 1
ATOM 687 O O . GLU A 1 86 ? 2.093 -8.417 3.038 1.00 76.00 86 GLU A O 1
ATOM 692 N N . ALA A 1 87 ? 3.954 -8.609 1.773 1.00 72.38 87 ALA A N 1
ATOM 693 C CA . ALA A 1 87 ? 3.324 -9.409 0.730 1.00 72.38 87 ALA A CA 1
ATOM 694 C C . ALA A 1 87 ? 3.002 -10.804 1.291 1.00 72.38 87 ALA A C 1
ATOM 696 O O . ALA A 1 87 ? 3.787 -11.349 2.070 1.00 72.38 87 ALA A O 1
ATOM 697 N N . ILE A 1 88 ? 1.840 -11.339 0.913 1.00 68.62 88 ILE A N 1
ATOM 698 C CA . ILE A 1 88 ? 1.347 -12.657 1.342 1.00 68.62 88 ILE A CA 1
ATOM 699 C C . ILE A 1 88 ? 1.934 -13.747 0.448 1.00 68.62 88 ILE A C 1
ATOM 701 O O . ILE A 1 88 ? 1.929 -13.544 -0.786 1.00 68.62 88 ILE A O 1
#

Organism: Pseudomonas syringae pv. maculicola (NCBI:txid59511)

Solvent-accessible surface area (backbone atoms only — not comparable to full-atom values): 5115 Å² total; per-residue (Å²): 113,68,69,60,52,53,49,50,52,49,52,53,50,51,52,53,51,52,51,55,49,52,54,50,52,52,51,48,46,65,70,49,66,52,51,64,60,54,57,70,48,47,64,56,53,56,50,53,52,49,52,59,71,75,45,66,88,84,40,75,92,48,42,70,59,51,54,53,50,52,52,50,52,50,54,49,53,57,49,37,46,77,70,76,47,73,90,129

InterPro domains:
  IPR000740 GrpE nucleotide exchange factor [PF0102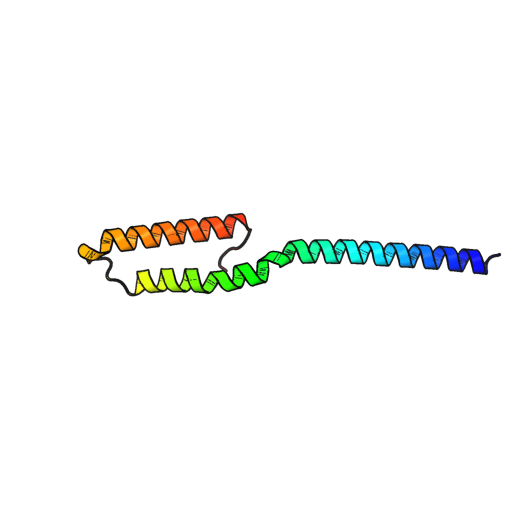5] (3-88)
  IPR000740 GrpE nucleotide exchange factor [PR00773] (9-25)
  IPR000740 GrpE nucleotide exchange factor [PR00773] (37-52)
  IPR000740 GrpE nucleotide exchange factor [PTHR21237] (2-87)
  IPR000740 GrpE nucleotide exchange factor [cd00446] (2-88)
  IPR013805 GrpE nucleotide exchange factor, coiled-coil [G3DSA:3.90.20.20] (1-83)
  IPR013805 GrpE nucleotide exchange factor, coiled-coil [SSF58014] (3-82)

Secondary structure (DSSP, 8-state):
-HHHHHHHHHHHHHHHHHHHHHHHHHHHHHHHTTHHHHHHHHHHHHHHHHHHHHS-TT-TTTHHHHHHHHHHHHHHHHHHHHTT----

pLDDT: mean 91.19, std 6.65, range [63.94, 97.88]

Mean predicted aligned error: 6.92 Å